Protein AF-A0A504U6J9-F1 (afdb_monomer_lite)

Secondary structure (DSSP, 8-state):
------EEEEEE--TT------HHHHHHHHHHHHHHHHTT-EEEEEETTSBS-HHHHHHHHTTTSHHHHHHHH-HHHHHHHHTBEEGGG--GGG-SEEEEE-S-TTS-HHHHHHHHHHHHTT-EEEEE-SS-------TTEEEESSTT--THHHHHH-

Foldseek 3Di:
DPPPAAEEEEEAEAQPPPDDQDPQLLLLVLLQCVVCVVLRHHYAYEYAVFFAGNSLVSLVVVCVPPSSVVLVVDPVSNVRNRGHHHLVPDDLVSHQEYEYSYADCPPDPSSVVSVVVCVVVQHAYEYAYCPQDPDDDDRRYHYDNGSNPNPCSVVSRD

Sequence (158 aa):
MVKTQRRILFVLDGEHAMVEPDWELARGVAMAYSEVRRLGGEAVFACDGGGFPHVAGHMRRFSQDPVVGMFLQDHIARDDIADALSLEQIVVDDFDGAAFFVVDPINSEGVSTLKEGFLSRGRLVVLTSRTPATEPSRKGCIVLSGETDIRWIAQLLL

Organism: NCBI:txid2589807

Radius of gyration: 14.38 Å; chains: 1; bounding box: 39×29×46 Å

pLDDT: mean 85.2, std 13.4, range [41.19, 97.5]

Structure (mmCIF, N/CA/C/O backbone):
data_AF-A0A504U6J9-F1
#
_entry.id   AF-A0A504U6J9-F1
#
loop_
_atom_site.group_PDB
_atom_site.id
_atom_site.type_symbol
_atom_site.label_atom_id
_atom_site.label_alt_id
_atom_site.label_comp_id
_atom_site.label_asym_id
_atom_site.label_entity_id
_atom_site.label_seq_id
_atom_site.pdbx_PDB_ins_code
_atom_site.Cartn_x
_atom_site.Cartn_y
_atom_site.Cartn_z
_atom_site.occupancy
_atom_site.B_iso_or_equiv
_atom_site.auth_seq_id
_atom_site.auth_comp_id
_atom_site.auth_asym_id
_atom_site.auth_atom_id
_atom_site.pdbx_PDB_model_num
ATOM 1 N N . MET A 1 1 ? -4.285 -6.971 27.738 1.00 41.19 1 MET A N 1
ATOM 2 C CA . MET A 1 1 ? -4.843 -6.203 26.605 1.00 41.19 1 MET A CA 1
ATOM 3 C C . MET A 1 1 ? -4.037 -6.561 25.375 1.00 41.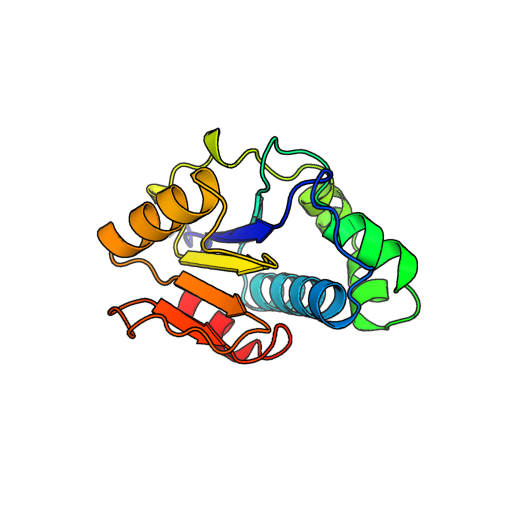19 1 MET A C 1
ATOM 5 O O . MET A 1 1 ? -2.854 -6.250 25.347 1.00 41.19 1 MET A O 1
ATOM 9 N N . VAL A 1 2 ? -4.632 -7.270 24.416 1.00 44.41 2 VAL A N 1
ATOM 10 C CA . VAL A 1 2 ? -4.012 -7.454 23.097 1.00 44.41 2 VAL A CA 1
ATOM 11 C C . VAL A 1 2 ? -4.080 -6.092 22.415 1.00 44.41 2 VAL A C 1
ATOM 13 O O . VAL A 1 2 ? -5.161 -5.521 22.297 1.00 44.41 2 VAL A O 1
ATOM 16 N N . LYS A 1 3 ? -2.928 -5.514 22.081 1.00 53.06 3 LYS A N 1
ATOM 17 C CA . LYS A 1 3 ? -2.873 -4.262 21.330 1.00 53.06 3 LYS A CA 1
ATOM 18 C C . LYS A 1 3 ? -3.259 -4.632 19.899 1.00 53.06 3 LYS A C 1
ATOM 20 O O . LYS A 1 3 ? -2.482 -5.314 19.241 1.00 53.06 3 LYS A O 1
ATOM 25 N N . THR A 1 4 ? -4.473 -4.299 19.466 1.00 65.50 4 THR A N 1
ATOM 26 C CA . THR A 1 4 ? -4.902 -4.554 18.086 1.00 65.50 4 THR A CA 1
ATOM 27 C C . THR A 1 4 ? -3.960 -3.784 17.167 1.00 65.50 4 THR A C 1
ATOM 29 O O . THR A 1 4 ? -3.876 -2.558 17.257 1.00 65.50 4 THR A O 1
ATOM 32 N N . GLN A 1 5 ? -3.172 -4.505 16.375 1.00 85.31 5 GLN A N 1
ATOM 33 C CA . GLN A 1 5 ? -2.268 -3.907 15.401 1.00 85.31 5 GLN A CA 1
ATOM 34 C C . GLN A 1 5 ? -3.116 -3.263 14.305 1.00 85.31 5 GLN A C 1
ATOM 36 O O . GLN A 1 5 ? -4.028 -3.900 13.784 1.00 85.31 5 GLN A O 1
ATOM 41 N N . ARG A 1 6 ? -2.853 -1.989 14.001 1.00 91.56 6 ARG A N 1
ATOM 42 C CA . ARG A 1 6 ? -3.567 -1.269 12.942 1.00 91.56 6 ARG A CA 1
ATOM 43 C C . ARG A 1 6 ? -3.170 -1.837 11.584 1.00 91.56 6 ARG A C 1
ATOM 45 O O . ARG A 1 6 ? -1.972 -1.969 11.335 1.00 91.56 6 ARG A O 1
ATOM 52 N N . ARG A 1 7 ? -4.137 -2.133 10.716 1.00 95.44 7 ARG A N 1
ATOM 53 C CA . ARG A 1 7 ? -3.902 -2.746 9.395 1.00 95.44 7 ARG A CA 1
ATOM 54 C C . ARG A 1 7 ? -4.247 -1.761 8.288 1.00 95.44 7 ARG A C 1
ATOM 56 O O . ARG A 1 7 ? -5.390 -1.322 8.191 1.00 95.44 7 ARG A O 1
ATOM 63 N N . ILE A 1 8 ? -3.268 -1.414 7.458 1.00 95.94 8 ILE A N 1
ATOM 64 C CA . ILE A 1 8 ? -3.429 -0.487 6.336 1.00 95.94 8 ILE A CA 1
ATOM 65 C C . ILE A 1 8 ? -3.284 -1.252 5.027 1.00 95.94 8 ILE A C 1
ATOM 67 O O . ILE A 1 8 ? -2.288 -1.943 4.811 1.00 95.94 8 ILE A O 1
ATOM 71 N N . LEU A 1 9 ? -4.269 -1.101 4.147 1.00 97.12 9 LEU A N 1
ATOM 72 C CA . LEU A 1 9 ? -4.236 -1.693 2.818 1.00 97.12 9 LEU A CA 1
ATOM 73 C C . LEU A 1 9 ? -3.530 -0.765 1.829 1.00 97.12 9 LEU A C 1
ATOM 75 O O . LEU A 1 9 ? -3.902 0.399 1.700 1.00 97.12 9 LEU A O 1
ATOM 79 N N . PHE A 1 10 ? -2.541 -1.272 1.105 1.00 96.06 10 PHE A N 1
ATOM 80 C CA . PHE A 1 10 ? -1.900 -0.587 -0.012 1.00 96.06 10 PHE A CA 1
ATOM 81 C C . PHE A 1 10 ? -2.404 -1.207 -1.310 1.00 96.06 10 PHE A C 1
ATOM 83 O O . PHE A 1 10 ? -2.097 -2.357 -1.616 1.00 96.06 10 PHE A O 1
ATOM 90 N N . VAL A 1 11 ? -3.187 -0.441 -2.062 1.00 94.44 11 VAL A N 1
ATOM 91 C CA . VAL A 1 11 ? -3.747 -0.852 -3.350 1.00 94.44 11 VAL A CA 1
ATOM 92 C C . VAL A 1 11 ? -2.806 -0.393 -4.456 1.00 94.44 11 VAL A C 1
ATOM 94 O O . VAL A 1 11 ? -2.500 0.795 -4.543 1.00 94.44 11 VAL A O 1
ATOM 97 N N . LEU A 1 12 ? -2.343 -1.336 -5.269 1.00 93.12 12 LEU A N 1
ATOM 98 C CA . LEU A 1 12 ? -1.338 -1.150 -6.312 1.00 93.12 12 LEU A CA 1
ATOM 99 C C . LEU A 1 12 ? -1.896 -1.560 -7.681 1.00 93.12 12 LEU A C 1
ATOM 101 O O . LEU A 1 12 ? -2.783 -2.412 -7.772 1.00 93.12 12 LEU A O 1
ATOM 105 N N . ASP A 1 13 ? -1.315 -1.024 -8.751 1.00 89.50 13 ASP A N 1
ATOM 106 C CA . ASP A 1 13 ? -1.583 -1.514 -10.104 1.00 89.50 13 ASP A CA 1
ATOM 107 C C . ASP A 1 13 ? -1.039 -2.945 -10.295 1.00 89.50 13 ASP A C 1
ATOM 109 O O . ASP A 1 13 ? 0.103 -3.257 -9.927 1.00 89.50 13 ASP A O 1
ATOM 113 N N . GLY A 1 14 ? -1.861 -3.820 -10.883 1.00 85.88 14 GLY A N 1
ATOM 114 C CA . GLY A 1 14 ? -1.483 -5.195 -11.231 1.00 85.88 14 GLY A CA 1
ATOM 115 C C . GLY A 1 14 ? -0.461 -5.261 -12.372 1.00 85.88 14 GLY A C 1
ATOM 116 O O . GLY A 1 14 ? -0.224 -4.274 -13.066 1.00 85.88 14 GLY A O 1
ATOM 117 N N . GLU A 1 15 ? 0.143 -6.433 -12.592 1.00 79.12 15 GLU A N 1
ATOM 118 C CA . GLU A 1 15 ? 1.248 -6.631 -13.552 1.00 79.12 15 GLU A CA 1
ATOM 119 C C . GLU A 1 15 ? 0.925 -6.175 -14.988 1.00 79.12 15 GLU A C 1
ATOM 121 O O . GLU A 1 15 ? 1.805 -5.706 -15.708 1.00 79.12 15 GLU A O 1
ATOM 126 N N . HIS A 1 16 ? -0.338 -6.286 -15.409 1.00 74.50 16 HIS A N 1
ATOM 127 C CA . HIS A 1 16 ? -0.780 -5.950 -16.767 1.00 74.50 16 HIS A CA 1
ATOM 128 C C . HIS A 1 16 ? -0.983 -4.450 -17.020 1.00 74.50 16 HIS A C 1
ATOM 130 O O . HIS A 1 16 ? -1.323 -4.060 -18.141 1.00 74.50 16 HIS A O 1
ATOM 136 N N . ALA A 1 17 ? -0.778 -3.597 -16.015 1.00 72.00 17 ALA A N 1
ATOM 137 C CA . ALA A 1 17 ? -0.833 -2.158 -16.202 1.00 72.00 17 ALA A CA 1
ATOM 138 C C . ALA A 1 17 ? 0.323 -1.705 -17.112 1.00 72.00 17 ALA A C 1
ATOM 140 O O . ALA A 1 17 ? 1.496 -1.789 -16.756 1.00 72.00 17 ALA A O 1
ATOM 141 N N . MET A 1 18 ? -0.008 -1.210 -18.307 1.00 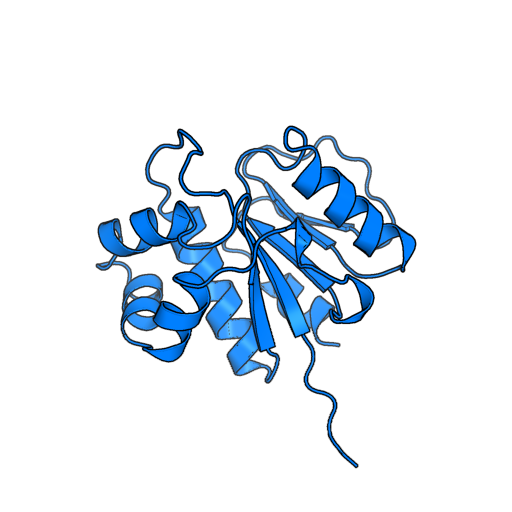67.88 18 MET A N 1
ATOM 142 C CA . MET A 1 18 ? 0.966 -0.681 -19.267 1.00 67.88 18 MET A CA 1
ATOM 143 C C . MET A 1 18 ? 1.418 0.718 -18.833 1.00 67.88 18 MET A C 1
ATOM 145 O O . MET A 1 18 ? 0.955 1.725 -19.369 1.00 67.88 18 MET A O 1
ATOM 149 N N . VAL A 1 19 ? 2.295 0.778 -17.832 1.00 74.25 19 VAL A N 1
ATOM 150 C CA . VAL A 1 19 ? 2.793 2.031 -17.250 1.00 74.25 19 VAL A CA 1
ATOM 151 C C . VAL A 1 19 ? 4.311 2.105 -17.423 1.00 74.25 19 VAL A C 1
ATOM 153 O O . VAL A 1 19 ? 5.031 1.120 -17.262 1.00 74.25 19 VAL A O 1
ATOM 156 N N . GLU A 1 20 ? 4.828 3.286 -17.750 1.00 83.06 20 GLU A N 1
ATOM 157 C CA . GLU A 1 20 ? 6.273 3.516 -17.757 1.00 83.06 20 GLU A CA 1
ATOM 158 C C . GLU A 1 20 ? 6.870 3.376 -16.341 1.00 83.06 20 GLU A C 1
ATOM 160 O O . GLU A 1 20 ? 6.174 3.591 -15.346 1.00 83.06 20 GLU A O 1
ATOM 165 N N . PRO A 1 21 ? 8.159 3.017 -16.206 1.00 84.25 21 PRO A N 1
ATOM 166 C CA . PRO A 1 21 ? 8.830 2.965 -14.914 1.00 84.25 21 PRO A CA 1
ATOM 167 C C . PRO A 1 21 ? 8.714 4.271 -14.145 1.00 84.25 21 PRO A C 1
ATOM 169 O O . PRO A 1 21 ? 9.127 5.326 -14.626 1.00 84.25 21 PRO A O 1
ATOM 172 N N . ASP A 1 22 ? 8.230 4.169 -12.915 1.00 88.88 22 ASP A N 1
ATOM 173 C CA . ASP A 1 22 ? 7.931 5.319 -12.087 1.00 88.88 22 ASP A CA 1
ATOM 174 C C . ASP A 1 22 ? 8.757 5.307 -10.796 1.00 88.88 22 ASP A C 1
ATOM 176 O O . ASP A 1 22 ? 8.540 4.510 -9.878 1.00 88.88 22 ASP A O 1
ATOM 180 N N . TRP A 1 23 ? 9.742 6.205 -10.743 1.00 90.94 23 TRP A N 1
ATOM 181 C CA . TRP A 1 23 ? 10.612 6.355 -9.581 1.00 90.94 23 TRP A CA 1
ATOM 182 C C . TRP A 1 23 ? 9.869 6.912 -8.359 1.00 90.94 23 TRP A C 1
ATOM 184 O O . TRP A 1 23 ? 10.099 6.430 -7.250 1.00 90.94 23 TRP A O 1
ATOM 194 N N . GLU A 1 24 ? 8.977 7.891 -8.536 1.00 89.38 24 GLU A N 1
ATOM 195 C CA . GLU A 1 24 ? 8.257 8.509 -7.412 1.00 89.38 24 GLU A CA 1
ATOM 196 C C . GLU A 1 24 ? 7.262 7.534 -6.798 1.00 89.38 24 GLU A C 1
ATOM 198 O O . GLU A 1 24 ? 7.187 7.451 -5.575 1.00 89.38 24 GLU A O 1
ATOM 203 N N . LEU A 1 25 ? 6.574 6.744 -7.626 1.00 90.56 25 LEU A N 1
ATOM 204 C CA . LEU A 1 25 ? 5.687 5.678 -7.170 1.00 90.56 25 LEU A CA 1
ATOM 205 C C . LEU A 1 25 ? 6.460 4.621 -6.374 1.00 90.56 25 LEU A C 1
ATOM 207 O O . LEU A 1 25 ? 6.105 4.315 -5.236 1.00 90.56 25 LEU A O 1
ATOM 211 N N . ALA A 1 26 ? 7.558 4.098 -6.936 1.00 93.50 26 ALA A N 1
ATOM 212 C CA . ALA A 1 26 ? 8.392 3.104 -6.261 1.00 93.50 26 ALA A CA 1
ATOM 213 C C . ALA A 1 26 ? 8.924 3.625 -4.916 1.00 93.50 26 ALA A C 1
ATOM 215 O O . ALA A 1 26 ? 8.876 2.923 -3.902 1.00 93.50 26 ALA A O 1
ATOM 216 N N . ARG A 1 27 ? 9.399 4.875 -4.891 1.00 94.38 27 ARG A N 1
ATOM 217 C CA . ARG A 1 27 ? 9.881 5.529 -3.675 1.00 94.38 27 ARG A CA 1
ATOM 218 C C . ARG A 1 27 ? 8.751 5.783 -2.677 1.00 94.38 27 ARG A C 1
ATOM 220 O O . ARG A 1 27 ? 8.941 5.529 -1.491 1.00 94.38 27 ARG A O 1
ATOM 227 N N . GLY A 1 28 ? 7.592 6.248 -3.134 1.00 92.50 28 GLY A N 1
ATOM 228 C CA . GLY A 1 28 ? 6.418 6.533 -2.313 1.00 92.50 28 GLY A CA 1
ATOM 229 C C . GLY A 1 28 ? 5.894 5.295 -1.595 1.00 92.50 28 GLY A C 1
ATOM 230 O O . GLY A 1 28 ? 5.731 5.317 -0.376 1.00 92.50 28 GLY A O 1
ATOM 231 N N . VAL A 1 29 ? 5.753 4.177 -2.314 1.00 94.69 29 VAL A N 1
ATOM 232 C CA . VAL A 1 29 ? 5.361 2.887 -1.724 1.00 94.69 29 VAL A CA 1
ATOM 233 C C . VAL A 1 29 ? 6.388 2.424 -0.683 1.00 94.69 29 VAL A C 1
ATOM 235 O O . VAL A 1 29 ? 6.012 2.057 0.432 1.00 94.69 29 VAL A O 1
ATOM 238 N N . ALA A 1 30 ? 7.687 2.498 -0.996 1.00 96.12 30 ALA A N 1
ATOM 239 C CA . ALA A 1 30 ? 8.751 2.107 -0.067 1.00 96.12 30 ALA A CA 1
ATOM 240 C C . ALA A 1 30 ? 8.776 2.975 1.208 1.00 96.12 30 ALA A C 1
ATOM 242 O O . ALA A 1 30 ? 8.913 2.454 2.322 1.00 96.12 30 ALA A O 1
ATOM 243 N N . MET A 1 31 ? 8.607 4.294 1.059 1.00 94.75 31 MET A N 1
ATOM 244 C CA . MET A 1 31 ? 8.492 5.236 2.176 1.00 94.75 31 MET A CA 1
ATOM 245 C C . MET A 1 31 ? 7.264 4.924 3.030 1.00 94.75 31 MET A C 1
ATOM 247 O O . MET A 1 31 ? 7.375 4.845 4.254 1.00 94.75 31 MET A O 1
ATOM 251 N N . ALA A 1 32 ? 6.109 4.720 2.396 1.00 94.50 32 ALA A N 1
ATOM 252 C CA . ALA A 1 32 ? 4.862 4.496 3.102 1.00 94.50 32 ALA A CA 1
ATOM 253 C C . ALA A 1 32 ? 4.873 3.183 3.892 1.00 94.50 32 ALA A C 1
ATOM 255 O O . ALA A 1 32 ? 4.491 3.169 5.062 1.00 94.50 32 ALA A O 1
ATOM 256 N N . TYR A 1 33 ? 5.383 2.101 3.300 1.00 95.75 33 TYR A N 1
ATOM 257 C CA . TYR A 1 33 ? 5.510 0.812 3.984 1.00 95.75 33 TYR A CA 1
ATOM 258 C C . TYR A 1 33 ? 6.415 0.931 5.213 1.00 95.75 33 TYR A C 1
ATOM 260 O O . TYR A 1 33 ? 6.051 0.516 6.317 1.00 95.75 33 TYR A O 1
ATOM 268 N N . SER A 1 34 ? 7.579 1.565 5.033 1.00 94.19 34 SER A N 1
ATOM 269 C CA . SER A 1 34 ? 8.547 1.769 6.112 1.00 94.19 34 SER A CA 1
ATOM 270 C C . SER A 1 34 ? 7.943 2.575 7.261 1.00 94.19 34 SER A C 1
ATOM 272 O O . SER A 1 34 ? 8.146 2.239 8.426 1.00 94.19 34 SER A O 1
ATOM 274 N N . GLU A 1 35 ? 7.171 3.614 6.947 1.00 93.81 35 GLU A N 1
ATOM 275 C CA . GLU A 1 35 ? 6.551 4.484 7.943 1.00 93.81 35 GLU A CA 1
ATOM 276 C C . GLU A 1 35 ? 5.402 3.797 8.694 1.00 93.81 35 GLU A C 1
ATOM 278 O O . GLU A 1 35 ? 5.337 3.902 9.922 1.00 93.81 35 GLU A O 1
ATOM 283 N N . VAL A 1 36 ? 4.546 3.029 8.003 1.00 94.12 36 VAL A N 1
ATOM 284 C CA . VAL A 1 36 ? 3.501 2.212 8.652 1.00 94.12 36 VAL A CA 1
ATOM 285 C C . VAL A 1 36 ? 4.133 1.260 9.663 1.00 94.12 36 VAL A C 1
ATOM 287 O O . VAL A 1 36 ? 3.732 1.231 10.830 1.00 94.12 36 VAL A O 1
ATOM 290 N N . ARG A 1 37 ? 5.185 0.542 9.254 1.00 92.44 37 ARG A N 1
ATOM 291 C CA . ARG A 1 37 ? 5.907 -0.375 10.139 1.00 92.44 37 ARG A CA 1
ATOM 292 C C . ARG A 1 37 ? 6.610 0.334 11.289 1.00 92.44 37 ARG A C 1
ATOM 294 O O . ARG A 1 37 ? 6.565 -0.152 12.419 1.00 92.44 37 ARG A O 1
ATOM 301 N N . ARG A 1 38 ? 7.229 1.492 11.040 1.00 92.62 38 ARG A N 1
ATOM 302 C CA . ARG A 1 38 ? 7.885 2.309 12.077 1.00 92.62 38 ARG A CA 1
ATOM 303 C C . ARG A 1 38 ? 6.904 2.732 13.173 1.00 92.62 38 ARG A C 1
ATOM 305 O O . ARG A 1 38 ? 7.286 2.806 14.339 1.00 92.62 38 ARG A O 1
ATOM 312 N N . LEU A 1 39 ? 5.652 2.996 12.808 1.00 91.50 39 LEU A N 1
ATOM 313 C CA . LEU A 1 39 ? 4.572 3.360 13.728 1.00 91.50 39 LEU A CA 1
ATOM 314 C C . LEU A 1 39 ? 3.864 2.144 14.356 1.00 91.50 39 LEU A C 1
ATOM 316 O O . LEU A 1 39 ? 2.953 2.314 15.167 1.00 91.50 39 LEU A O 1
ATOM 320 N N . GLY A 1 40 ? 4.307 0.923 14.042 1.00 91.56 40 GLY A N 1
ATOM 321 C CA . GLY A 1 40 ? 3.763 -0.319 14.590 1.00 91.56 40 GLY A CA 1
ATOM 322 C C . GLY A 1 40 ? 2.464 -0.782 13.930 1.00 91.56 40 GLY A C 1
ATOM 323 O O . GLY A 1 40 ? 1.757 -1.599 14.518 1.00 91.56 40 GLY A O 1
ATOM 324 N N . GLY A 1 41 ? 2.137 -0.256 12.749 1.00 92.62 41 GLY A N 1
ATOM 325 C CA . GLY A 1 41 ? 1.074 -0.778 11.899 1.00 92.62 41 GLY A CA 1
ATOM 326 C C . GLY A 1 41 ? 1.539 -1.971 11.062 1.00 92.62 41 GLY A C 1
ATOM 327 O O . GLY A 1 41 ? 2.726 -2.290 10.982 1.00 92.62 41 GLY A O 1
ATOM 328 N N . GLU A 1 42 ? 0.580 -2.639 10.442 1.00 94.69 42 GLU A N 1
ATOM 329 C CA . GLU A 1 42 ? 0.769 -3.672 9.430 1.00 94.69 42 GLU A CA 1
ATOM 330 C C . GLU A 1 42 ? 0.364 -3.091 8.075 1.00 94.69 42 GLU A C 1
ATOM 332 O O . GLU A 1 42 ? -0.726 -2.533 7.943 1.00 94.69 42 GLU A O 1
ATOM 337 N N . ALA A 1 43 ? 1.248 -3.192 7.085 1.00 95.19 43 ALA A N 1
ATOM 338 C CA . ALA A 1 43 ? 0.945 -2.834 5.707 1.00 95.19 43 ALA A CA 1
ATOM 339 C C . ALA A 1 43 ? 0.671 -4.121 4.930 1.00 95.19 43 ALA A C 1
ATOM 341 O O . ALA A 1 43 ? 1.478 -5.045 4.978 1.00 95.19 43 ALA A O 1
ATOM 342 N N . VAL A 1 44 ? -0.454 -4.172 4.226 1.00 96.94 44 VAL A N 1
ATOM 343 C CA . VAL A 1 44 ? -0.836 -5.307 3.379 1.00 96.94 44 VAL A CA 1
ATOM 344 C C . VAL A 1 44 ? -0.954 -4.807 1.953 1.00 96.94 44 VAL A C 1
ATOM 346 O O . VAL A 1 44 ? -1.640 -3.815 1.713 1.00 96.94 44 VAL A O 1
ATOM 349 N N . PHE A 1 45 ? -0.306 -5.480 1.009 1.00 97.50 45 PHE A N 1
ATOM 350 C CA . PHE A 1 45 ? -0.391 -5.125 -0.402 1.00 97.50 45 PHE A CA 1
ATOM 351 C C . PHE A 1 45 ? -1.527 -5.876 -1.086 1.00 97.50 45 PHE A C 1
ATOM 353 O O . PHE A 1 45 ? -1.755 -7.056 -0.819 1.00 97.50 45 PHE A O 1
ATOM 360 N N . ALA A 1 46 ? -2.220 -5.194 -1.991 1.00 96.25 46 ALA A N 1
ATOM 361 C CA . ALA A 1 46 ? -3.190 -5.803 -2.881 1.00 96.25 46 ALA A CA 1
ATOM 362 C C . ALA A 1 46 ? -3.129 -5.175 -4.272 1.00 96.25 46 ALA A C 1
ATOM 364 O O . ALA A 1 46 ? -2.869 -3.979 -4.411 1.00 96.25 46 ALA A O 1
ATOM 365 N N . CYS A 1 47 ? -3.388 -5.972 -5.299 1.00 93.50 47 CYS A N 1
ATOM 366 C CA . CYS A 1 47 ? -3.458 -5.517 -6.682 1.00 93.50 47 CYS A CA 1
ATOM 367 C C . CYS A 1 47 ? -4.501 -6.314 -7.467 1.00 93.50 47 CYS A C 1
ATOM 369 O O . CYS A 1 47 ? -5.020 -7.333 -7.003 1.00 93.50 47 CYS A O 1
ATOM 371 N N . ASP A 1 48 ? -4.847 -5.824 -8.655 1.00 88.56 48 ASP A N 1
ATOM 372 C CA . ASP A 1 48 ? -5.762 -6.538 -9.543 1.00 88.56 48 ASP A CA 1
ATOM 373 C C . ASP A 1 48 ? -5.164 -7.893 -9.962 1.00 88.56 48 ASP A C 1
ATOM 375 O O . ASP A 1 48 ? -4.003 -7.963 -10.365 1.00 88.56 48 ASP A O 1
ATOM 379 N N . GLY A 1 49 ? -5.934 -8.972 -9.801 1.00 86.94 49 GLY A N 1
ATOM 380 C CA . GLY A 1 49 ? -5.480 -10.357 -9.994 1.00 86.94 49 GLY A CA 1
ATOM 381 C C . GLY A 1 49 ? -4.562 -10.933 -8.900 1.00 86.94 49 GLY A C 1
ATOM 382 O O . GLY A 1 49 ? -4.411 -12.153 -8.833 1.00 86.94 49 GLY A O 1
ATOM 383 N N . GLY A 1 50 ? -4.010 -10.100 -8.011 1.00 91.31 50 GLY A N 1
ATOM 384 C CA . GLY A 1 50 ? -3.040 -10.502 -6.987 1.00 91.31 50 GLY A CA 1
ATOM 385 C C . GLY A 1 50 ? -1.651 -10.854 -7.543 1.00 91.31 50 GLY A C 1
ATOM 386 O O . GLY A 1 50 ? -1.374 -10.737 -8.737 1.00 91.31 50 GLY A O 1
ATOM 387 N N . GLY A 1 51 ? -0.754 -11.296 -6.661 1.00 90.94 51 GLY A N 1
ATOM 388 C CA . GLY A 1 51 ? 0.611 -11.695 -6.994 1.00 90.94 51 GLY A CA 1
ATOM 389 C C . GLY A 1 51 ? 1.566 -10.509 -7.106 1.00 90.94 51 GLY A C 1
ATOM 390 O O . GLY A 1 51 ? 1.768 -9.777 -6.141 1.00 90.94 51 GLY A O 1
ATOM 391 N N . PHE A 1 52 ? 2.198 -10.344 -8.272 1.00 89.69 52 PHE A N 1
ATOM 392 C CA . PHE A 1 52 ? 3.300 -9.398 -8.457 1.00 89.69 52 PHE A CA 1
ATOM 393 C C . PHE A 1 52 ? 2.804 -8.045 -9.004 1.00 89.69 52 PHE A C 1
ATOM 395 O O . PHE A 1 52 ? 2.534 -7.927 -10.200 1.00 89.69 52 PHE A O 1
ATOM 402 N N . PRO A 1 53 ? 2.696 -6.990 -8.178 1.00 91.88 53 PRO A N 1
ATOM 403 C CA . PRO A 1 53 ? 2.237 -5.687 -8.634 1.00 91.88 53 PRO A CA 1
ATOM 404 C C . PRO A 1 53 ? 3.290 -5.027 -9.528 1.00 91.88 53 PRO A C 1
ATOM 406 O O . PRO A 1 53 ? 4.501 -5.186 -9.343 1.00 91.88 53 PRO A O 1
ATOM 409 N N . HIS A 1 54 ? 2.837 -4.203 -10.466 1.00 90.00 54 HIS A N 1
ATOM 410 C CA . HIS A 1 54 ? 3.705 -3.580 -11.462 1.00 90.00 54 HIS A CA 1
ATOM 411 C C . HIS A 1 54 ? 4.825 -2.720 -10.834 1.00 90.00 54 HIS A C 1
ATOM 413 O O . HIS A 1 54 ? 5.983 -2.758 -11.268 1.00 90.00 54 HIS A O 1
ATOM 419 N N . VAL A 1 55 ? 4.522 -2.025 -9.729 1.00 92.06 55 VAL A N 1
ATOM 420 C CA . VAL A 1 55 ? 5.491 -1.208 -8.976 1.00 92.06 55 VAL A CA 1
ATOM 421 C C . VAL A 1 55 ? 6.666 -2.023 -8.416 1.00 92.06 55 VAL A C 1
ATOM 423 O O . VAL A 1 55 ? 7.774 -1.497 -8.302 1.00 92.06 55 VAL A O 1
ATOM 426 N N . ALA A 1 56 ? 6.503 -3.320 -8.134 1.00 92.88 56 ALA A N 1
ATOM 427 C CA . ALA A 1 56 ? 7.616 -4.155 -7.676 1.00 92.88 56 ALA A CA 1
ATOM 428 C C . ALA A 1 56 ? 8.691 -4.314 -8.773 1.00 92.88 56 ALA A C 1
ATOM 430 O O . ALA A 1 56 ? 9.893 -4.372 -8.487 1.00 92.88 56 ALA A O 1
ATOM 431 N N . GLY A 1 57 ? 8.285 -4.298 -10.048 1.00 91.75 57 GLY A N 1
ATOM 432 C CA . GLY A 1 57 ? 9.197 -4.209 -11.188 1.00 91.75 57 GLY A CA 1
ATOM 433 C C . GLY A 1 57 ? 9.945 -2.872 -11.242 1.00 91.75 57 GLY A C 1
ATOM 434 O O . GLY A 1 57 ? 11.141 -2.845 -11.543 1.00 91.75 57 GLY A O 1
ATOM 435 N N . HIS A 1 58 ? 9.276 -1.766 -10.899 1.00 91.88 58 HIS A N 1
ATOM 436 C CA . HIS A 1 58 ? 9.885 -0.429 -10.839 1.00 91.88 58 HIS A CA 1
ATOM 437 C C . HIS A 1 58 ? 10.918 -0.339 -9.727 1.00 91.88 58 HIS A C 1
ATOM 439 O O . HIS A 1 58 ? 12.034 0.116 -9.969 1.00 91.88 58 HIS A O 1
ATOM 445 N N . MET A 1 59 ? 10.597 -0.857 -8.540 1.00 94.75 59 MET A N 1
ATOM 446 C CA . MET A 1 59 ? 11.519 -0.876 -7.405 1.00 94.75 59 MET A CA 1
ATOM 447 C C . MET A 1 59 ? 12.856 -1.529 -7.770 1.00 94.75 59 MET A C 1
ATOM 449 O O . MET A 1 59 ? 13.916 -0.983 -7.472 1.00 94.75 59 MET A O 1
ATOM 453 N N . ARG A 1 60 ? 12.835 -2.655 -8.499 1.00 93.44 60 ARG A N 1
ATOM 454 C CA . ARG A 1 60 ? 14.066 -3.317 -8.968 1.00 93.44 60 ARG A CA 1
ATOM 455 C C . ARG A 1 60 ? 14.899 -2.415 -9.887 1.00 93.44 60 ARG A C 1
ATOM 457 O O . ARG A 1 60 ? 16.122 -2.364 -9.736 1.00 93.44 60 ARG A O 1
ATOM 464 N N . ARG A 1 61 ? 14.253 -1.679 -10.803 1.00 94.62 61 ARG A N 1
ATOM 465 C CA . ARG A 1 61 ? 14.919 -0.726 -11.717 1.00 94.62 61 ARG A CA 1
ATOM 466 C C . ARG A 1 61 ? 15.540 0.454 -10.967 1.00 94.62 61 ARG A C 1
ATOM 468 O O . ARG A 1 61 ? 16.606 0.920 -11.355 1.00 94.62 61 ARG A O 1
ATOM 475 N N . PHE A 1 62 ? 14.912 0.893 -9.880 1.00 96.06 62 PHE A N 1
ATOM 476 C CA . PHE A 1 62 ? 15.348 2.037 -9.075 1.00 96.06 62 PHE A CA 1
ATOM 477 C C . PHE A 1 62 ? 16.051 1.644 -7.768 1.00 96.06 62 PHE A C 1
ATOM 479 O O . PHE A 1 62 ? 16.105 2.435 -6.834 1.00 96.06 62 PHE A O 1
ATOM 486 N N . SER A 1 63 ? 16.649 0.454 -7.703 1.00 96.19 6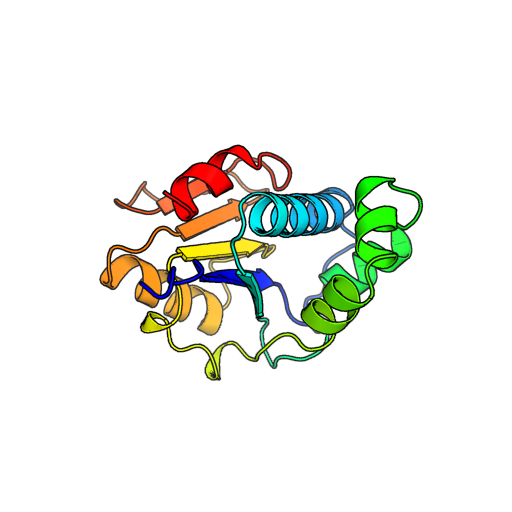3 SER A N 1
ATOM 487 C CA . SER A 1 63 ? 17.331 -0.070 -6.505 1.00 96.19 63 SER A CA 1
ATOM 488 C C . SER A 1 63 ? 18.516 0.769 -6.000 1.00 96.19 63 SER A C 1
ATOM 490 O O . SER A 1 63 ? 18.956 0.578 -4.870 1.00 96.19 63 SER A O 1
ATOM 492 N N . GLN A 1 64 ? 19.028 1.700 -6.815 1.00 96.06 64 GLN A N 1
ATOM 493 C CA . GLN A 1 64 ? 20.057 2.669 -6.413 1.00 96.06 64 GLN A CA 1
ATOM 494 C C . GLN A 1 64 ? 19.505 3.799 -5.532 1.00 96.06 64 GLN A C 1
ATOM 496 O O . GLN A 1 64 ? 20.272 4.480 -4.853 1.00 96.06 64 GLN A O 1
ATOM 501 N N . ASP A 1 65 ? 18.187 4.018 -5.539 1.00 97.44 65 ASP A N 1
ATOM 502 C CA . ASP A 1 65 ? 17.550 4.925 -4.595 1.00 97.44 65 ASP A CA 1
ATOM 503 C C . ASP A 1 65 ? 17.697 4.353 -3.173 1.00 97.44 65 ASP A C 1
ATOM 505 O O . ASP A 1 65 ? 17.309 3.206 -2.953 1.00 97.44 65 ASP A O 1
ATOM 509 N N . PRO A 1 66 ? 18.218 5.108 -2.188 1.00 96.12 66 PRO A N 1
ATOM 510 C CA . PRO A 1 66 ? 18.470 4.567 -0.854 1.00 96.12 66 PRO A CA 1
ATOM 511 C C . PRO A 1 66 ? 17.227 4.006 -0.158 1.00 96.12 66 PRO A C 1
ATOM 513 O O . PRO A 1 66 ? 17.327 3.019 0.566 1.00 96.12 66 PRO A O 1
ATOM 516 N N . VAL A 1 67 ? 16.055 4.612 -0.372 1.00 95.25 67 VAL A N 1
ATOM 517 C CA . VAL A 1 67 ? 14.813 4.188 0.283 1.00 95.25 67 VAL A CA 1
ATOM 518 C C . VAL A 1 67 ? 14.278 2.918 -0.366 1.00 95.25 67 VAL A C 1
ATOM 520 O O . VAL A 1 67 ? 13.925 1.968 0.330 1.00 95.25 67 VAL A O 1
ATOM 523 N N . VAL A 1 68 ? 14.273 2.873 -1.699 1.00 97.12 68 VAL A N 1
ATOM 524 C CA . VAL A 1 68 ? 13.880 1.671 -2.449 1.00 97.12 68 VAL A CA 1
ATOM 525 C C . VAL A 1 68 ? 14.867 0.532 -2.188 1.00 97.12 68 VAL A C 1
ATOM 527 O O . VAL A 1 68 ? 14.461 -0.604 -1.963 1.00 97.12 68 VAL A O 1
ATOM 530 N N . GLY A 1 69 ? 16.165 0.828 -2.157 1.00 96.56 69 GLY A N 1
ATOM 531 C CA . GLY A 1 69 ? 17.220 -0.127 -1.840 1.00 96.56 69 GLY A CA 1
ATOM 532 C C . GLY A 1 69 ? 17.062 -0.721 -0.442 1.00 96.56 69 GLY A C 1
ATOM 533 O O . GLY A 1 69 ? 17.147 -1.936 -0.293 1.00 96.56 69 GLY A O 1
ATOM 534 N N . MET A 1 70 ? 16.757 0.103 0.566 1.00 96.12 70 MET A N 1
ATOM 535 C CA . MET A 1 70 ? 16.437 -0.377 1.915 1.00 96.12 70 MET A CA 1
ATOM 536 C C . MET A 1 70 ? 15.206 -1.288 1.930 1.00 96.12 70 MET A C 1
ATOM 538 O O . MET A 1 70 ? 15.257 -2.358 2.531 1.00 96.12 70 MET A O 1
ATOM 542 N N . PHE A 1 71 ? 14.126 -0.899 1.245 1.00 97.19 71 PHE A N 1
ATOM 543 C CA . PHE A 1 71 ? 12.928 -1.731 1.118 1.00 97.19 71 PHE A CA 1
ATOM 544 C C . PHE A 1 71 ? 13.265 -3.095 0.497 1.00 97.19 71 PHE A C 1
ATOM 546 O O . PHE A 1 71 ? 12.888 -4.134 1.025 1.00 97.19 71 PHE A O 1
ATOM 553 N N . LEU A 1 72 ? 14.053 -3.111 -0.581 1.00 96.81 72 LEU A N 1
ATOM 554 C CA . LEU A 1 72 ? 14.477 -4.342 -1.251 1.00 96.81 72 LEU A CA 1
ATOM 555 C C . LEU A 1 72 ? 15.483 -5.180 -0.442 1.00 96.81 72 LEU A C 1
ATOM 557 O O . LEU A 1 72 ? 15.713 -6.342 -0.773 1.00 96.81 72 LEU A O 1
ATOM 561 N N . GLN A 1 73 ? 16.111 -4.626 0.591 1.00 97.06 73 GLN A N 1
ATOM 562 C CA . GLN A 1 73 ? 16.961 -5.389 1.508 1.00 97.06 73 GLN A C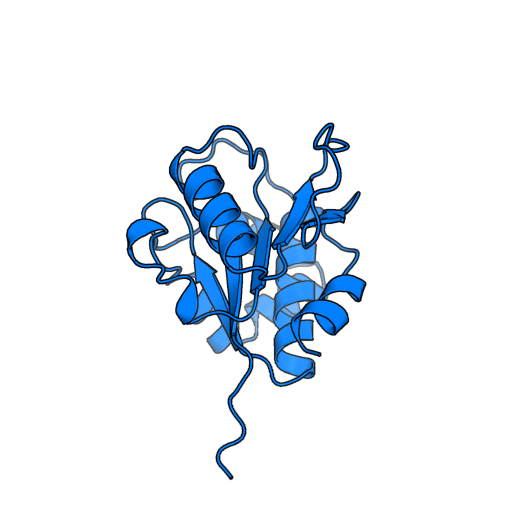A 1
ATOM 563 C C . GLN A 1 73 ? 16.154 -6.049 2.633 1.00 97.06 73 GLN A C 1
ATOM 565 O O . GLN A 1 73 ? 16.613 -7.045 3.197 1.00 97.06 73 GLN A O 1
ATOM 570 N N . ASP A 1 74 ? 14.952 -5.552 2.937 1.00 96.44 74 ASP A N 1
ATOM 571 C CA . ASP A 1 74 ? 14.034 -6.202 3.870 1.00 96.44 74 ASP A CA 1
ATOM 572 C C . ASP A 1 74 ? 13.349 -7.390 3.171 1.00 96.44 74 ASP A C 1
ATOM 574 O O . ASP A 1 74 ? 12.586 -7.243 2.217 1.00 96.44 74 ASP A O 1
ATOM 578 N N . HIS A 1 75 ? 13.660 -8.607 3.621 1.00 95.19 75 HIS A N 1
ATOM 579 C CA . HIS A 1 75 ? 13.048 -9.821 3.081 1.00 95.19 75 HIS A CA 1
ATOM 580 C C . HIS A 1 75 ? 11.537 -9.862 3.308 1.00 95.19 75 HIS A C 1
ATOM 582 O O . HIS A 1 75 ? 10.832 -10.279 2.402 1.00 95.19 75 HIS A O 1
ATOM 588 N N . ILE A 1 76 ? 11.050 -9.350 4.442 1.00 94.62 76 ILE A N 1
ATOM 589 C CA . ILE A 1 76 ? 9.617 -9.318 4.745 1.00 94.62 76 ILE A CA 1
ATOM 590 C C . ILE A 1 76 ? 8.925 -8.381 3.759 1.00 94.62 76 ILE A C 1
ATOM 592 O O . ILE A 1 76 ? 7.981 -8.778 3.098 1.00 94.62 76 ILE A O 1
ATOM 596 N N . ALA A 1 77 ? 9.461 -7.173 3.568 1.00 95.38 77 ALA A N 1
ATOM 597 C CA . ALA A 1 77 ? 8.893 -6.200 2.635 1.00 95.38 77 ALA A CA 1
ATOM 598 C C . ALA A 1 77 ? 8.840 -6.721 1.190 1.00 95.38 77 ALA A C 1
ATOM 600 O O . ALA A 1 77 ? 7.877 -6.472 0.463 1.00 95.38 77 ALA A O 1
ATOM 601 N N . ARG A 1 78 ? 9.882 -7.451 0.769 1.00 95.12 78 ARG A N 1
ATOM 602 C CA . ARG A 1 78 ? 9.927 -8.094 -0.547 1.00 95.12 78 ARG A CA 1
ATOM 603 C C . ARG A 1 78 ? 8.915 -9.219 -0.692 1.00 95.12 78 ARG A C 1
ATOM 605 O O . ARG A 1 78 ? 8.327 -9.323 -1.763 1.00 95.12 78 ARG A O 1
ATOM 612 N N . ASP A 1 79 ? 8.762 -10.050 0.329 1.00 94.31 79 ASP A N 1
ATOM 613 C CA . ASP A 1 79 ? 7.819 -11.163 0.302 1.00 94.31 79 ASP A CA 1
ATOM 614 C C . ASP A 1 79 ? 6.381 -10.621 0.329 1.00 94.31 79 ASP A C 1
ATOM 616 O O . ASP A 1 79 ? 5.585 -10.990 -0.530 1.00 94.31 79 ASP A O 1
ATOM 620 N N . ASP A 1 80 ? 6.095 -9.642 1.197 1.00 94.81 80 ASP A N 1
ATOM 621 C CA . ASP A 1 80 ? 4.793 -8.971 1.298 1.00 94.81 80 ASP A CA 1
ATOM 622 C C . ASP A 1 80 ? 4.356 -8.373 -0.052 1.00 94.81 80 ASP A C 1
ATOM 624 O O . ASP A 1 80 ? 3.203 -8.512 -0.452 1.00 94.81 80 ASP A O 1
ATOM 628 N N . ILE A 1 81 ? 5.256 -7.673 -0.761 1.00 95.06 81 ILE A N 1
ATOM 629 C CA . ILE A 1 81 ? 4.905 -7.049 -2.048 1.00 95.06 81 ILE A CA 1
ATOM 630 C C . ILE A 1 81 ? 4.873 -8.057 -3.201 1.00 95.06 81 ILE A C 1
ATOM 632 O O . ILE A 1 81 ? 4.198 -7.810 -4.194 1.00 95.06 81 ILE A O 1
ATOM 636 N N . ALA A 1 82 ? 5.628 -9.156 -3.120 1.00 91.88 82 ALA A N 1
ATOM 637 C CA . ALA A 1 82 ? 5.640 -10.186 -4.157 1.00 91.88 82 ALA A CA 1
ATOM 638 C C . ALA A 1 82 ? 4.398 -11.086 -4.105 1.00 91.88 82 ALA A C 1
ATOM 640 O O . ALA A 1 82 ? 4.042 -11.663 -5.133 1.00 91.88 82 ALA A O 1
ATOM 641 N N . ASP A 1 83 ? 3.771 -11.191 -2.933 1.00 89.81 83 ASP A N 1
ATOM 642 C CA . ASP A 1 83 ? 2.547 -11.952 -2.683 1.00 89.81 83 ASP A CA 1
ATOM 643 C C . ASP A 1 83 ? 1.379 -11.012 -2.343 1.00 89.81 83 ASP A C 1
ATOM 645 O O . ASP A 1 83 ? 0.687 -11.161 -1.334 1.00 89.81 83 ASP A O 1
ATOM 649 N N . ALA A 1 84 ? 1.181 -9.984 -3.176 1.00 96.00 84 ALA A N 1
ATOM 650 C CA . ALA A 1 84 ? 0.073 -9.060 -2.990 1.00 96.00 84 ALA A CA 1
ATOM 651 C C . ALA A 1 84 ? -1.265 -9.799 -3.158 1.00 96.00 84 ALA A C 1
ATOM 653 O O . ALA A 1 84 ? -1.452 -10.597 -4.078 1.00 96.00 84 ALA A O 1
ATOM 654 N N . LEU A 1 85 ? -2.229 -9.506 -2.291 1.00 96.75 85 LEU A N 1
ATOM 655 C CA . LEU A 1 85 ? -3.555 -10.115 -2.362 1.00 96.75 85 LEU A CA 1
ATOM 656 C C . LEU A 1 85 ? -4.313 -9.645 -3.609 1.00 96.75 85 LEU A C 1
ATOM 658 O O . LEU A 1 85 ? -4.152 -8.512 -4.067 1.00 96.75 85 LEU A O 1
ATOM 662 N N . SER A 1 86 ? -5.199 -10.489 -4.132 1.00 94.62 86 SER A N 1
ATOM 663 C CA . SER A 1 86 ? -6.169 -10.037 -5.132 1.00 94.62 86 SER A CA 1
ATOM 664 C C . SER A 1 86 ? -7.175 -9.083 -4.486 1.00 94.62 86 SER A C 1
ATOM 666 O O . SER A 1 86 ? -7.612 -9.315 -3.356 1.00 94.62 86 SER A O 1
ATOM 668 N N . LEU A 1 87 ? -7.601 -8.040 -5.209 1.00 93.38 87 LEU A N 1
ATOM 669 C CA . LEU A 1 87 ? -8.642 -7.114 -4.733 1.00 93.38 87 LEU A CA 1
ATOM 670 C C . LEU A 1 87 ? -9.932 -7.840 -4.310 1.00 93.38 87 LEU A C 1
ATOM 672 O O . LEU A 1 87 ? -10.601 -7.403 -3.378 1.00 93.38 87 LEU A O 1
ATOM 676 N N . GLU A 1 88 ? -10.253 -8.972 -4.942 1.00 92.44 88 GLU A N 1
ATOM 677 C CA . GLU A 1 88 ? -11.427 -9.796 -4.617 1.00 92.44 88 GLU A CA 1
ATOM 678 C C . GLU A 1 88 ? -11.331 -10.484 -3.245 1.00 92.44 88 GLU A C 1
ATOM 680 O O . GLU A 1 88 ? -12.348 -10.849 -2.656 1.00 92.44 88 GLU A O 1
ATOM 685 N N . GLN A 1 89 ? -10.116 -10.664 -2.721 1.00 94.12 89 GLN A N 1
ATOM 686 C CA . GLN A 1 89 ? -9.867 -11.291 -1.420 1.00 94.12 89 GLN A CA 1
ATOM 687 C C . GLN A 1 89 ? -9.963 -10.290 -0.262 1.00 94.12 89 GLN A C 1
ATOM 689 O O . GLN A 1 89 ? -9.895 -10.683 0.903 1.00 94.12 89 GLN A O 1
ATOM 694 N N . ILE A 1 90 ? -10.104 -8.997 -0.561 1.00 96.19 90 ILE A N 1
ATOM 695 C CA . ILE A 1 90 ? -10.069 -7.942 0.444 1.00 96.19 90 ILE A CA 1
ATOM 696 C C . ILE A 1 90 ? -11.418 -7.807 1.146 1.00 96.19 90 ILE A C 1
ATOM 698 O O . ILE A 1 90 ? -12.418 -7.379 0.571 1.00 96.19 90 ILE A O 1
ATOM 702 N N . VAL A 1 91 ? -11.413 -8.076 2.450 1.00 95.62 91 VAL A N 1
ATOM 703 C CA . VAL A 1 91 ? -12.521 -7.763 3.354 1.00 95.62 91 VAL A CA 1
ATOM 704 C C . VAL A 1 91 ? -12.234 -6.421 4.020 1.00 95.62 91 VAL A C 1
ATOM 706 O O . VAL A 1 91 ? -11.371 -6.316 4.883 1.00 95.62 91 VAL A O 1
ATOM 709 N N . VAL A 1 92 ? -12.963 -5.371 3.632 1.00 94.69 92 VAL A N 1
ATOM 710 C CA . VAL A 1 92 ? -12.718 -3.990 4.103 1.00 94.69 92 VAL A CA 1
ATOM 711 C C . VAL A 1 92 ? -12.704 -3.862 5.633 1.00 94.69 92 VAL A C 1
ATOM 713 O O . VAL A 1 92 ? -11.973 -3.039 6.175 1.00 94.69 92 VAL A O 1
ATOM 716 N N . ASP A 1 93 ? -13.499 -4.670 6.336 1.00 94.56 93 ASP A N 1
ATOM 717 C CA . ASP A 1 93 ? -13.603 -4.624 7.798 1.00 94.56 93 ASP A CA 1
ATOM 718 C C . ASP A 1 93 ? -12.321 -5.073 8.528 1.00 94.56 93 ASP A C 1
ATOM 720 O O . ASP A 1 93 ? -12.144 -4.719 9.695 1.00 94.56 93 ASP A O 1
ATOM 724 N N . ASP A 1 94 ? -11.399 -5.752 7.834 1.00 95.38 94 ASP A N 1
ATOM 725 C CA . ASP A 1 94 ? -10.094 -6.169 8.367 1.00 95.38 94 ASP A CA 1
ATOM 726 C C . ASP A 1 94 ? -9.049 -5.039 8.364 1.00 95.38 94 ASP A C 1
ATOM 728 O O . ASP A 1 94 ? -7.926 -5.225 8.841 1.00 95.38 94 ASP A O 1
ATOM 732 N N . PHE A 1 95 ? -9.400 -3.869 7.823 1.00 95.62 95 PHE A N 1
ATOM 733 C CA . PHE A 1 95 ? -8.487 -2.751 7.621 1.00 95.62 95 PHE A CA 1
ATOM 734 C C . PHE A 1 95 ? -9.001 -1.465 8.275 1.00 95.62 95 PHE A C 1
ATOM 736 O O . PHE A 1 95 ? -10.190 -1.138 8.277 1.00 95.62 95 PHE A O 1
ATOM 743 N N . ASP A 1 96 ? -8.070 -0.685 8.815 1.00 93.31 96 ASP A N 1
ATOM 744 C CA . ASP A 1 96 ? -8.350 0.612 9.428 1.00 93.31 96 ASP A CA 1
ATOM 745 C C . ASP A 1 96 ? -8.395 1.752 8.403 1.00 93.31 96 ASP A C 1
ATOM 747 O O . ASP A 1 96 ? -9.053 2.770 8.630 1.00 93.31 96 ASP A O 1
ATOM 751 N N . GLY A 1 97 ? -7.747 1.560 7.255 1.00 93.00 97 GLY A N 1
ATOM 752 C CA . GLY A 1 97 ? -7.742 2.488 6.133 1.00 93.00 97 GLY A CA 1
ATOM 753 C C . GLY A 1 97 ? -7.021 1.907 4.922 1.00 93.00 97 GLY A C 1
ATOM 754 O O . GLY A 1 97 ? -6.438 0.821 4.991 1.00 93.00 97 GLY A O 1
ATOM 755 N N . ALA A 1 98 ? -7.059 2.644 3.817 1.00 94.19 98 ALA A N 1
ATOM 756 C CA . ALA A 1 98 ? -6.425 2.239 2.570 1.00 94.19 98 ALA A CA 1
ATOM 757 C C . ALA A 1 98 ? -5.687 3.400 1.899 1.00 94.19 98 ALA A C 1
ATOM 759 O O . ALA A 1 98 ? -6.142 4.543 1.940 1.00 94.19 98 ALA A O 1
ATOM 760 N N . ALA A 1 99 ? -4.567 3.089 1.256 1.00 92.62 99 ALA A N 1
ATOM 761 C CA . ALA A 1 99 ? -3.809 3.988 0.401 1.00 92.62 99 ALA A CA 1
ATOM 762 C C . ALA A 1 99 ? -3.739 3.410 -1.013 1.00 92.62 99 ALA A C 1
ATOM 764 O O . ALA A 1 99 ? -3.365 2.254 -1.201 1.00 92.62 99 ALA A O 1
ATOM 765 N N . PHE A 1 100 ? -4.119 4.212 -1.998 1.00 91.25 100 PHE A N 1
ATOM 766 C CA . PHE A 1 100 ? -4.237 3.817 -3.393 1.00 91.25 100 PHE A CA 1
ATOM 767 C C . PHE A 1 100 ? -3.089 4.434 -4.187 1.00 91.25 100 PHE A C 1
ATOM 769 O O . PHE A 1 100 ? -3.103 5.635 -4.461 1.00 91.25 100 PHE A O 1
ATOM 776 N N . PHE A 1 101 ? -2.122 3.588 -4.536 1.00 89.44 101 PHE A N 1
ATOM 777 C CA . PHE A 1 101 ? -0.953 3.878 -5.362 1.00 89.44 101 PHE A CA 1
ATOM 778 C C . PHE A 1 101 ? -1.180 3.320 -6.767 1.00 89.44 101 PHE A C 1
ATOM 780 O O . PHE A 1 101 ? -0.582 2.323 -7.176 1.00 89.44 101 PHE A O 1
ATOM 787 N N . VAL A 1 102 ? -2.111 3.946 -7.474 1.00 84.50 102 VAL A N 1
ATOM 788 C CA . VAL A 1 102 ? -2.569 3.526 -8.799 1.00 84.50 102 VAL A CA 1
ATOM 789 C C . VAL A 1 102 ? -2.520 4.716 -9.744 1.00 84.50 102 VAL A C 1
ATOM 791 O O . VAL A 1 102 ? -2.833 5.840 -9.348 1.00 84.50 102 VAL A O 1
ATOM 794 N N . VAL A 1 103 ? -2.128 4.478 -10.992 1.00 74.38 103 VAL A N 1
ATOM 795 C CA . VAL A 1 103 ? -1.987 5.541 -12.000 1.00 74.38 103 VAL A CA 1
ATOM 796 C C . VAL A 1 103 ? -3.329 6.189 -12.325 1.00 74.38 103 VAL A C 1
ATOM 798 O O . VAL A 1 103 ? -3.397 7.403 -12.525 1.00 74.38 103 VAL A O 1
ATOM 801 N N . ASP A 1 104 ? -4.397 5.391 -12.349 1.00 69.00 104 ASP A N 1
ATOM 802 C CA . ASP A 1 104 ? -5.756 5.875 -12.558 1.00 69.00 104 ASP A CA 1
ATOM 803 C C . ASP A 1 104 ? -6.748 5.155 -11.626 1.00 69.00 104 ASP A C 1
ATOM 805 O O . ASP A 1 104 ? -7.307 4.111 -11.980 1.00 69.00 104 ASP A O 1
ATOM 809 N N . PRO A 1 105 ? -7.003 5.702 -10.422 1.00 57.62 105 PRO A N 1
ATOM 810 C CA . PRO A 1 105 ? -7.917 5.092 -9.458 1.00 57.62 105 PRO A CA 1
ATOM 811 C C . PRO A 1 105 ? -9.381 5.076 -9.919 1.00 57.62 105 PRO A C 1
ATOM 813 O O . PRO A 1 105 ? -10.222 4.500 -9.228 1.00 57.62 105 PRO A O 1
ATOM 816 N N . ILE A 1 106 ? -9.712 5.735 -11.034 1.00 56.50 106 ILE A N 1
ATOM 817 C CA . ILE A 1 106 ? -11.089 5.953 -11.487 1.00 56.50 106 ILE A CA 1
ATOM 818 C C . ILE A 1 106 ? -11.507 4.892 -12.516 1.00 56.50 106 ILE A C 1
ATOM 820 O O . ILE A 1 106 ? -12.693 4.590 -12.628 1.00 56.50 106 ILE A O 1
ATOM 824 N N . ASN A 1 107 ? -10.555 4.274 -13.222 1.00 60.09 107 ASN A N 1
ATOM 825 C CA . ASN A 1 107 ? -10.852 3.413 -14.372 1.00 60.09 107 ASN A CA 1
ATOM 826 C C . ASN A 1 107 ? -10.808 1.898 -14.103 1.00 60.09 107 ASN A C 1
ATOM 828 O O . ASN A 1 107 ? -11.161 1.123 -14.990 1.00 60.09 107 ASN A O 1
ATOM 832 N N . SER A 1 108 ? -10.446 1.459 -12.893 1.00 74.00 108 SER A N 1
ATOM 833 C CA . SER A 1 108 ? -10.608 0.057 -12.479 1.00 74.00 108 SER A CA 1
ATOM 834 C C . SER A 1 108 ? -11.868 -0.116 -11.625 1.00 74.00 108 SER A C 1
ATOM 836 O O . SER A 1 108 ? -12.019 0.518 -10.575 1.00 74.00 108 SER A O 1
ATOM 838 N N . GLU A 1 109 ? -12.779 -0.991 -12.069 1.00 80.12 109 GLU A N 1
ATOM 839 C CA . GLU A 1 109 ? -14.024 -1.323 -11.359 1.00 80.12 109 GLU A CA 1
ATOM 840 C C . GLU A 1 109 ? -13.739 -1.875 -9.953 1.00 80.12 109 GLU A C 1
ATOM 842 O O . GLU A 1 109 ? -14.390 -1.472 -8.984 1.00 80.12 109 GLU A O 1
ATOM 847 N N . GLY A 1 110 ? -12.714 -2.726 -9.819 1.00 84.81 110 GLY A N 1
ATOM 848 C CA . GLY A 1 110 ? -12.290 -3.287 -8.535 1.00 84.81 110 GLY A CA 1
ATOM 849 C C . GLY A 1 110 ? -11.767 -2.217 -7.576 1.00 84.81 110 GLY A C 1
ATOM 850 O O . GLY A 1 110 ? -12.197 -2.147 -6.424 1.00 84.81 110 GLY A O 1
ATOM 851 N N . VAL A 1 111 ? -10.906 -1.319 -8.064 1.00 87.69 111 VAL A N 1
ATOM 852 C CA . VAL A 1 111 ? -10.362 -0.202 -7.272 1.00 87.69 111 VAL A CA 1
ATOM 853 C C . VAL A 1 111 ? -11.471 0.747 -6.812 1.00 87.69 111 VAL A C 1
ATOM 855 O O . VAL A 1 111 ? -11.532 1.106 -5.634 1.00 87.69 111 VAL A O 1
ATOM 858 N N . SER A 1 112 ? -12.382 1.114 -7.717 1.00 86.00 112 SER A N 1
ATOM 859 C CA . SER A 1 112 ? -13.510 1.999 -7.408 1.00 86.00 112 SER A CA 1
ATOM 860 C C . SER A 1 112 ? -14.464 1.380 -6.387 1.00 86.00 112 SER A C 1
ATOM 862 O O . SER A 1 112 ? -14.851 2.044 -5.423 1.00 86.00 112 SER A O 1
ATOM 864 N N . THR A 1 113 ? -14.800 0.099 -6.552 1.00 89.25 113 THR A N 1
ATOM 865 C CA . THR A 1 113 ? -15.656 -0.645 -5.616 1.00 89.25 113 THR A CA 1
ATOM 866 C C . THR A 1 113 ? -15.026 -0.705 -4.229 1.00 89.25 113 THR A C 1
ATOM 868 O O . THR A 1 113 ? -15.695 -0.449 -3.225 1.00 89.25 113 THR A O 1
ATOM 871 N N . LEU A 1 114 ? -13.723 -0.978 -4.162 1.00 91.69 114 LEU A N 1
ATOM 872 C CA . LEU A 1 114 ? -13.003 -1.060 -2.902 1.00 91.69 114 LEU A CA 1
ATOM 873 C C . LEU A 1 114 ? -12.936 0.300 -2.197 1.00 91.69 114 LEU A C 1
ATOM 875 O O . LEU A 1 114 ? -13.242 0.391 -1.007 1.00 91.69 114 LEU A O 1
ATOM 879 N N . LYS A 1 115 ? -12.629 1.372 -2.937 1.00 90.69 115 LYS A N 1
ATOM 880 C CA . LYS A 1 115 ? -12.650 2.757 -2.440 1.00 90.69 115 LYS A CA 1
ATOM 881 C C . LYS A 1 115 ? -13.993 3.108 -1.797 1.00 90.69 115 LYS A C 1
ATOM 883 O O . LYS A 1 115 ? -14.031 3.545 -0.646 1.00 90.69 115 LYS A O 1
ATOM 888 N N . GLU A 1 116 ? -15.100 2.881 -2.504 1.00 89.44 116 GLU A N 1
ATOM 889 C CA . GLU A 1 116 ? -16.446 3.133 -1.969 1.00 89.44 116 GLU A CA 1
ATOM 890 C C . GLU A 1 116 ? -16.756 2.233 -0.757 1.00 89.44 116 GLU A C 1
ATOM 892 O O . GLU A 1 116 ? -17.395 2.667 0.208 1.00 89.44 116 GLU A O 1
ATOM 897 N N . GLY A 1 117 ? -16.240 1.002 -0.747 1.00 92.25 117 GLY A N 1
ATOM 898 C CA . GLY A 1 117 ? -16.324 0.082 0.385 1.00 92.25 117 GLY A CA 1
ATOM 899 C C . GLY A 1 117 ? -15.688 0.625 1.670 1.00 92.25 117 GLY A C 1
ATOM 900 O O . GLY A 1 117 ? -16.287 0.495 2.741 1.00 92.25 117 GLY A O 1
ATOM 901 N N . PHE A 1 118 ? -14.518 1.265 1.577 1.00 92.44 118 PHE A N 1
ATOM 902 C CA . PHE A 1 118 ? -13.860 1.931 2.710 1.00 92.44 118 PHE A CA 1
ATOM 903 C C . PHE A 1 118 ? -14.616 3.192 3.146 1.00 92.44 118 PHE A C 1
ATOM 905 O O . PHE A 1 118 ? -14.917 3.360 4.332 1.00 92.44 118 PHE A O 1
ATOM 912 N N . LEU A 1 119 ? -14.982 4.054 2.193 1.00 90.56 119 LEU A N 1
ATOM 913 C CA . LEU A 1 119 ? -15.668 5.316 2.484 1.00 90.56 119 LEU A CA 1
ATOM 914 C C . LEU A 1 119 ? -17.043 5.102 3.132 1.00 90.56 119 LEU A C 1
ATOM 916 O O . LEU A 1 119 ? -17.387 5.796 4.089 1.00 90.56 119 LEU A O 1
ATOM 920 N N . SER A 1 120 ? -17.818 4.117 2.667 1.00 91.44 120 SER A N 1
ATOM 921 C CA . SER A 1 120 ? -19.138 3.789 3.232 1.00 91.44 120 SER A CA 1
ATOM 922 C C . SER A 1 120 ? -19.080 3.324 4.692 1.00 91.44 120 SER A C 1
ATOM 924 O O . SER A 1 120 ? -20.037 3.518 5.440 1.00 91.44 120 SER A O 1
ATOM 926 N N . ARG A 1 121 ? -17.938 2.781 5.128 1.00 90.00 121 ARG A N 1
ATOM 927 C CA . ARG A 1 121 ? -17.656 2.399 6.523 1.00 90.00 121 ARG A CA 1
ATOM 928 C C . ARG A 1 121 ? -17.030 3.525 7.349 1.00 90.00 121 ARG A C 1
ATOM 930 O O . ARG A 1 121 ? -16.673 3.313 8.505 1.00 90.00 121 ARG A O 1
ATOM 937 N N . GLY A 1 122 ? -16.872 4.715 6.769 1.00 88.56 122 GLY A N 1
ATOM 938 C CA . GLY A 1 122 ? -16.223 5.855 7.417 1.00 88.56 122 GLY A CA 1
ATOM 939 C C . GLY A 1 122 ? -14.721 5.665 7.635 1.00 88.56 122 GLY A C 1
ATOM 940 O O . GLY A 1 122 ? -14.150 6.339 8.493 1.00 88.56 122 GLY A O 1
ATOM 941 N N . ARG A 1 123 ? -14.085 4.747 6.896 1.00 89.62 123 ARG A N 1
ATOM 942 C CA . ARG A 1 123 ? -12.638 4.533 6.944 1.00 89.62 123 ARG A CA 1
ATOM 943 C C . ARG A 1 123 ? -11.922 5.574 6.097 1.00 89.62 123 ARG A C 1
ATOM 945 O O . ARG A 1 123 ? -12.476 6.098 5.129 1.00 89.62 123 ARG A O 1
ATOM 952 N N . LEU A 1 124 ? -10.685 5.866 6.481 1.00 89.00 124 LEU A N 1
ATOM 953 C CA . LEU A 1 124 ? -9.859 6.811 5.751 1.00 89.00 124 LEU A CA 1
ATOM 954 C C . LEU A 1 124 ? -9.313 6.168 4.473 1.00 89.00 124 LEU A C 1
ATOM 956 O O . LEU A 1 124 ? -8.787 5.053 4.495 1.00 89.00 124 LEU A O 1
ATOM 960 N N . VAL A 1 125 ? -9.427 6.907 3.375 1.00 89.38 125 VAL A N 1
ATOM 961 C CA . VAL A 1 125 ? -8.874 6.557 2.069 1.00 89.38 125 VAL A CA 1
ATOM 962 C C . VAL A 1 125 ? -7.879 7.626 1.658 1.00 89.38 125 VAL A C 1
ATOM 964 O O . VAL A 1 125 ? -8.194 8.814 1.700 1.00 89.38 125 VAL A O 1
ATOM 967 N N . VAL A 1 126 ? -6.694 7.205 1.235 1.00 88.75 126 VAL A N 1
ATOM 968 C CA . VAL A 1 126 ? -5.665 8.075 0.674 1.00 88.75 126 VAL A CA 1
ATOM 969 C C . VAL A 1 126 ? -5.520 7.781 -0.807 1.00 88.75 126 VAL A C 1
ATOM 971 O O . VAL A 1 126 ? -5.269 6.642 -1.186 1.00 88.75 126 VAL A O 1
ATOM 974 N N . LEU A 1 127 ? -5.663 8.805 -1.640 1.00 85.19 127 LEU A N 1
ATOM 975 C CA . LEU A 1 127 ? -5.433 8.716 -3.077 1.00 85.19 127 LEU A CA 1
ATOM 976 C C . LEU A 1 127 ? -4.125 9.429 -3.398 1.00 85.19 127 LEU A C 1
ATOM 978 O O . LEU A 1 127 ? -4.023 10.650 -3.235 1.00 85.19 127 LEU A O 1
ATOM 982 N N . THR A 1 128 ? -3.126 8.668 -3.839 1.00 76.25 128 THR A N 1
ATOM 983 C CA . THR A 1 128 ? -1.881 9.233 -4.354 1.00 76.25 128 THR A CA 1
ATOM 984 C C . THR A 1 128 ? -2.056 9.365 -5.861 1.00 76.25 128 THR A C 1
ATOM 986 O O . THR A 1 128 ? -2.018 8.369 -6.575 1.00 76.25 128 THR A O 1
ATOM 989 N N . SER A 1 129 ? -2.380 10.568 -6.332 1.00 63.41 129 SER A N 1
ATOM 990 C CA . SER A 1 129 ? -2.615 10.816 -7.754 1.00 63.41 129 SER A CA 1
ATOM 991 C C . SER A 1 129 ? -1.648 11.876 -8.255 1.00 63.41 129 SER A C 1
ATOM 993 O O . SER A 1 129 ? -1.609 12.989 -7.729 1.00 63.41 129 SER A O 1
ATOM 995 N N . ARG A 1 130 ? -0.928 11.561 -9.334 1.00 57.50 130 ARG A N 1
ATOM 996 C CA . ARG A 1 130 ? -0.144 12.537 -10.111 1.00 57.50 130 ARG A CA 1
ATOM 997 C C . ARG A 1 130 ? -1.015 13.585 -10.784 1.00 57.50 130 ARG A C 1
ATOM 999 O O . ARG A 1 130 ? -0.589 14.714 -11.024 1.00 57.50 130 ARG A O 1
ATOM 1006 N N . THR A 1 131 ? -2.248 13.208 -11.096 1.00 48.66 131 THR A N 1
ATOM 1007 C CA . THR A 1 131 ? -3.229 14.100 -11.698 1.00 48.66 131 THR A CA 1
ATOM 1008 C C . THR A 1 131 ? -3.997 14.766 -10.560 1.00 48.66 131 THR A C 1
ATOM 1010 O O . THR A 1 131 ? -4.532 14.042 -9.718 1.00 48.66 131 THR A O 1
ATOM 1013 N N . PRO A 1 132 ? -4.072 16.106 -10.472 1.00 48.94 132 PRO A N 1
ATOM 1014 C CA . PRO A 1 1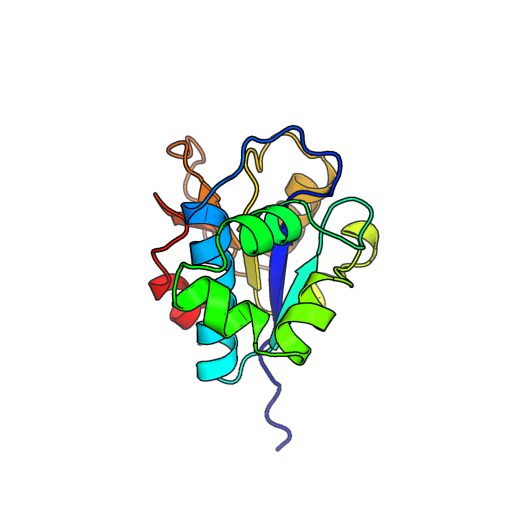32 ? -4.862 16.764 -9.437 1.00 48.94 132 PRO A CA 1
ATOM 1015 C C . PRO A 1 132 ? -6.285 16.218 -9.509 1.00 48.94 132 PRO A C 1
ATOM 1017 O O . PRO A 1 132 ? -6.975 16.413 -10.510 1.00 48.94 132 PRO A O 1
ATOM 1020 N N . ALA A 1 133 ? -6.685 15.460 -8.486 1.00 48.66 133 ALA A N 1
ATOM 1021 C CA . ALA A 1 133 ? -7.976 14.807 -8.506 1.00 48.66 133 ALA A CA 1
ATOM 1022 C C . ALA A 1 133 ? -9.046 15.898 -8.588 1.00 48.66 133 ALA A C 1
ATOM 1024 O O . ALA A 1 133 ? -9.168 16.741 -7.702 1.00 48.66 133 ALA A O 1
ATOM 1025 N N . THR A 1 134 ? -9.848 15.865 -9.646 1.00 50.78 134 THR A N 1
ATOM 1026 C CA . THR A 1 134 ? -11.128 16.579 -9.720 1.00 50.78 134 THR A CA 1
ATOM 1027 C C . THR A 1 134 ? -12.179 15.962 -8.792 1.00 50.78 134 THR A C 1
ATOM 1029 O O . THR A 1 134 ? -13.346 16.349 -8.850 1.00 50.78 134 THR A O 1
ATOM 1032 N N . GLU A 1 135 ? -11.803 14.998 -7.943 1.00 55.28 135 GLU A N 1
ATOM 1033 C CA . GLU A 1 135 ? -12.728 14.400 -6.995 1.00 55.28 135 GLU A CA 1
ATOM 1034 C C . GLU A 1 135 ? -13.129 15.413 -5.914 1.00 55.28 135 GLU A C 1
ATOM 1036 O O . GLU A 1 135 ? -12.271 16.014 -5.258 1.00 55.28 135 GLU A O 1
ATOM 1041 N N . PRO A 1 136 ? -14.439 15.605 -5.690 1.00 50.53 136 PRO A N 1
ATOM 1042 C CA . PRO A 1 136 ? -14.907 16.398 -4.572 1.00 50.53 136 PRO A CA 1
ATOM 1043 C C . PRO A 1 136 ? -14.469 15.723 -3.273 1.00 50.53 136 PRO A C 1
ATOM 1045 O O . PRO A 1 136 ? -14.649 14.518 -3.094 1.00 50.53 136 PRO A O 1
ATOM 1048 N N . SER A 1 137 ? -13.919 16.511 -2.352 1.00 56.50 137 SER A N 1
ATOM 1049 C CA . SER A 1 137 ? -13.509 16.048 -1.030 1.00 56.50 137 SER A CA 1
ATOM 1050 C C . SER A 1 137 ? -14.697 15.438 -0.278 1.00 56.50 137 SER A C 1
ATOM 1052 O O . SER A 1 137 ? -15.511 16.122 0.343 1.00 56.50 137 SER A O 1
ATOM 1054 N N . ARG A 1 138 ? -14.821 14.109 -0.332 1.00 65.94 138 ARG A N 1
ATOM 1055 C CA . ARG A 1 138 ? -15.720 13.357 0.545 1.00 65.94 138 ARG A CA 1
ATOM 1056 C C . ARG A 1 138 ? -15.085 13.240 1.924 1.00 65.94 138 ARG A C 1
ATOM 1058 O O . ARG A 1 138 ? -13.874 13.077 2.061 1.00 65.94 138 ARG A O 1
ATOM 1065 N N . LYS A 1 139 ? -15.915 13.304 2.968 1.00 73.25 139 LYS A N 1
ATOM 1066 C CA . LYS A 1 139 ? -15.473 13.082 4.349 1.00 73.25 139 LYS A CA 1
ATOM 1067 C C . LYS A 1 139 ? -14.785 11.714 4.437 1.00 73.25 139 LYS A C 1
ATOM 1069 O O . LYS A 1 139 ? -15.403 10.708 4.110 1.00 73.25 139 LYS A O 1
ATOM 1074 N N . GLY A 1 140 ? -13.529 11.702 4.877 1.00 72.00 140 GLY A N 1
ATOM 1075 C CA . GLY A 1 140 ? -12.711 10.491 4.983 1.00 72.00 140 GLY A CA 1
ATOM 1076 C C . GLY A 1 140 ? -11.783 10.218 3.792 1.00 72.00 140 GLY A C 1
ATOM 1077 O O . GLY A 1 140 ? -10.984 9.295 3.869 1.00 72.00 140 GLY A O 1
ATOM 1078 N N . CYS A 1 141 ? -11.826 11.026 2.729 1.00 77.56 141 CYS A N 1
ATOM 1079 C CA . CYS A 1 141 ? -10.890 10.934 1.609 1.00 77.56 141 CYS A CA 1
ATOM 1080 C C . CYS A 1 141 ? -9.783 11.994 1.729 1.00 77.56 141 CYS A C 1
ATOM 1082 O O . CYS A 1 141 ? -10.069 13.184 1.880 1.00 77.56 141 CYS A O 1
ATOM 1084 N N . ILE A 1 142 ? -8.525 11.569 1.632 1.00 77.62 142 ILE A N 1
ATOM 1085 C CA . ILE A 1 142 ? -7.331 12.415 1.592 1.00 77.62 142 ILE A CA 1
ATOM 1086 C C . ILE A 1 142 ? -6.733 12.290 0.191 1.00 77.62 142 ILE A C 1
ATOM 1088 O O . ILE A 1 142 ? -6.311 11.212 -0.216 1.00 77.62 142 ILE A O 1
ATOM 1092 N N . VAL A 1 143 ? -6.688 13.394 -0.549 1.00 73.69 143 VAL A N 1
ATOM 1093 C CA . VAL A 1 143 ? -6.058 13.447 -1.873 1.00 73.69 143 VAL A CA 1
ATOM 1094 C C . VAL A 1 143 ? -4.690 14.094 -1.729 1.00 73.69 143 VAL A C 1
ATOM 1096 O O . VAL A 1 143 ? -4.580 15.184 -1.163 1.00 73.69 143 VAL A O 1
ATOM 1099 N N . LEU A 1 144 ? -3.658 13.435 -2.245 1.00 73.12 144 LEU A N 1
ATOM 1100 C CA . LEU A 1 144 ? -2.289 13.937 -2.227 1.00 73.12 144 LEU A CA 1
ATOM 1101 C C . LEU A 1 144 ? -1.846 14.325 -3.631 1.00 73.12 144 LEU A C 1
ATOM 1103 O O . LEU A 1 144 ? -2.170 13.646 -4.600 1.00 73.12 144 LEU A O 1
ATOM 1107 N N . SER A 1 145 ? -1.060 15.397 -3.712 1.00 59.62 145 SER A N 1
ATOM 1108 C CA . SER A 1 145 ? -0.451 15.878 -4.958 1.00 59.62 145 SER A CA 1
ATOM 1109 C C . SER A 1 145 ? 0.823 15.120 -5.360 1.00 59.62 145 SER A C 1
ATOM 1111 O O . SER A 1 145 ? 1.464 15.511 -6.328 1.00 59.62 145 SER A O 1
ATOM 1113 N N . GLY A 1 146 ? 1.228 14.095 -4.602 1.00 67.12 146 GLY A N 1
ATOM 1114 C CA . GLY A 1 146 ? 2.398 13.269 -4.896 1.00 67.12 146 GLY A CA 1
ATOM 1115 C C . GLY A 1 146 ? 2.551 12.095 -3.927 1.00 67.12 146 GLY A C 1
ATOM 1116 O O . GLY A 1 146 ? 2.113 12.157 -2.777 1.00 67.12 146 GLY A O 1
ATOM 1117 N N . GLU A 1 147 ? 3.198 11.031 -4.394 1.00 69.62 147 GLU A N 1
ATOM 1118 C CA . GLU A 1 147 ? 3.307 9.724 -3.727 1.00 69.62 147 GLU A CA 1
ATOM 1119 C C . GLU A 1 147 ? 4.290 9.727 -2.541 1.00 69.62 147 GLU A C 1
ATOM 1121 O O . GLU A 1 147 ? 4.321 8.789 -1.746 1.00 69.62 147 GLU A O 1
ATOM 1126 N N . THR A 1 148 ? 5.099 10.782 -2.403 1.00 75.25 148 THR A N 1
ATOM 1127 C CA . THR A 1 148 ? 6.157 10.890 -1.382 1.00 75.25 148 THR A CA 1
ATOM 1128 C C . THR A 1 148 ? 5.766 11.709 -0.149 1.00 75.25 148 THR A C 1
ATOM 1130 O O . THR A 1 148 ? 6.493 11.688 0.849 1.00 75.25 148 THR A O 1
ATOM 1133 N N . ASP A 1 149 ? 4.621 12.406 -0.159 1.00 79.00 149 ASP A N 1
ATOM 1134 C CA . ASP A 1 149 ? 4.086 13.012 1.064 1.00 79.00 149 ASP A CA 1
ATOM 1135 C C . ASP A 1 149 ? 3.476 11.909 1.927 1.00 79.00 149 ASP A C 1
ATOM 1137 O O . ASP A 1 149 ? 2.416 11.394 1.604 1.00 79.00 149 ASP A O 1
ATOM 1141 N N . ILE A 1 150 ? 4.146 11.538 3.018 1.00 79.88 150 ILE A N 1
ATOM 1142 C CA . ILE A 1 150 ? 3.743 10.432 3.904 1.00 79.88 150 ILE A CA 1
ATOM 1143 C C . ILE A 1 150 ? 3.066 10.890 5.204 1.00 79.88 150 ILE A C 1
ATOM 1145 O O . ILE A 1 150 ? 2.753 10.075 6.071 1.00 79.88 150 ILE A O 1
ATOM 1149 N N . ARG A 1 151 ? 2.804 12.195 5.374 1.00 81.00 151 ARG A N 1
ATOM 1150 C CA . ARG A 1 151 ? 2.236 12.744 6.626 1.00 81.00 151 ARG A CA 1
ATOM 1151 C C . ARG A 1 151 ? 0.825 12.231 6.935 1.00 81.00 151 ARG A C 1
ATOM 1153 O O . ARG A 1 151 ? 0.378 12.304 8.079 1.00 81.00 151 ARG A O 1
ATOM 1160 N N . TRP A 1 152 ? 0.126 11.703 5.933 1.00 80.44 152 TRP A N 1
ATOM 1161 C CA . TRP A 1 152 ? -1.181 11.058 6.077 1.00 80.44 152 TRP A CA 1
ATOM 1162 C C . TRP A 1 152 ? -1.122 9.743 6.857 1.00 80.44 152 TRP A C 1
ATOM 1164 O O . TRP A 1 152 ? -2.125 9.365 7.452 1.00 80.44 152 TRP A O 1
ATOM 1174 N N . ILE A 1 153 ? 0.027 9.059 6.911 1.00 82.00 153 ILE A N 1
ATOM 1175 C CA . ILE A 1 153 ? 0.136 7.747 7.571 1.00 82.00 153 ILE A CA 1
ATOM 1176 C C . ILE A 1 153 ? -0.166 7.864 9.061 1.00 82.00 153 ILE A C 1
ATOM 1178 O O . ILE A 1 153 ? -0.871 7.028 9.620 1.00 82.00 153 ILE A O 1
ATOM 1182 N N . ALA A 1 154 ? 0.280 8.954 9.692 1.00 81.00 154 ALA A N 1
ATOM 1183 C CA . ALA A 1 154 ? -0.082 9.247 11.071 1.00 81.00 154 ALA A CA 1
ATOM 1184 C C . ALA A 1 154 ? -1.608 9.335 11.246 1.00 81.00 154 ALA A C 1
ATOM 1186 O O . ALA A 1 154 ? -2.130 8.839 12.232 1.00 81.00 154 ALA A O 1
ATOM 1187 N N . GLN A 1 155 ? -2.337 9.899 10.280 1.00 79.19 155 GLN A N 1
ATOM 1188 C CA . GLN A 1 155 ? -3.797 10.015 10.351 1.00 79.19 155 GLN A CA 1
ATOM 1189 C C . GLN A 1 155 ? -4.505 8.664 10.195 1.00 79.19 155 GLN A C 1
ATOM 1191 O O . GLN A 1 155 ? -5.568 8.489 10.776 1.00 79.19 155 GLN A O 1
ATOM 1196 N N . LEU A 1 156 ? -3.925 7.710 9.456 1.00 77.19 156 LEU A N 1
ATOM 1197 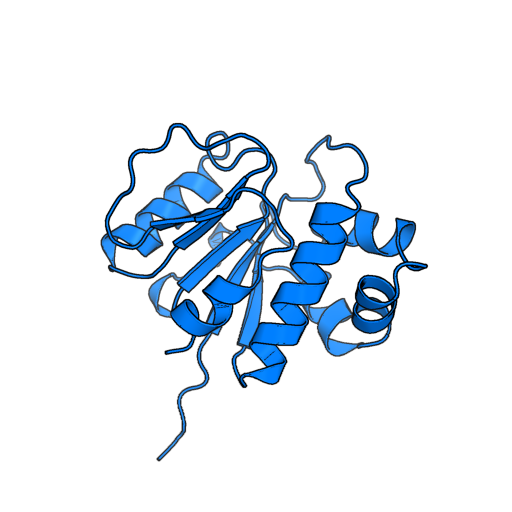C CA . LEU A 1 156 ? -4.481 6.356 9.337 1.00 77.19 156 LEU A CA 1
ATOM 1198 C C . LEU A 1 156 ? -4.259 5.489 10.582 1.00 77.19 156 LEU A C 1
ATOM 1200 O O . LEU A 1 156 ? -4.979 4.514 10.785 1.00 77.19 156 LEU A O 1
ATOM 1204 N N . LEU A 1 157 ? -3.240 5.805 11.383 1.00 77.19 157 LEU A N 1
ATOM 1205 C CA . LEU A 1 157 ? -2.819 4.981 12.518 1.00 77.19 157 LEU A CA 1
ATOM 1206 C C . LEU A 1 157 ? -3.254 5.531 13.888 1.00 77.19 157 LEU A C 1
ATOM 1208 O O . LEU A 1 157 ? -3.091 4.825 14.887 1.00 77.19 157 LEU A O 1
ATOM 1212 N N . LEU A 1 158 ? -3.815 6.747 13.942 1.00 70.06 158 LEU A N 1
ATOM 1213 C CA . LEU A 1 158 ? -4.446 7.346 15.130 1.00 70.06 158 LEU A CA 1
ATOM 1214 C C . LEU A 1 158 ? -5.855 6.768 15.336 1.00 70.06 158 LEU A C 1
ATOM 1216 O O . LEU A 1 158 ? -6.081 6.112 16.381 1.00 70.06 158 LEU A O 1
#